Protein AF-A0AA41UBZ4-F1 (afdb_monomer_lite)

Foldseek 3Di:
DDPDDDPPPPPPVVLVVLLVVLLVVLVVVLVVVLVVVVVVVVVVCPPDDDDPVRVVVVVVVSVVVSVVCVVVPHPPCSVVSSVVVVVVVVVVVVVVPPDDPPPDDDD

Secondary structure (DSSP, 8-state):
---------SSHHHHHHHHHHHHHHHHHHHHHHHHHHHHHHHHTTTTS---HHHHHHHHHHHHHHHHHHHHTTTTS-HHHHHHHHHHHHHHHHHHTT----------

Sequence (107 aa):
MNVSGLSNTAAAPHTDKLRAQATELEGVFINTLLKEMFSSIKTDSASFGGGFGEETWRGMQSEQLADSIAQSGGLGLADQIMDGLLQIQEASRNTSQVQVPVNGAYR

Structure (mmCIF, N/CA/C/O backbone):
data_AF-A0AA41UBZ4-F1
#
_entry.id   AF-A0AA41UBZ4-F1
#
loop_
_atom_site.group_PDB
_atom_site.id
_atom_site.type_symbol
_atom_site.label_atom_id
_atom_site.label_alt_id
_atom_site.label_comp_id
_atom_site.label_asym_id
_atom_site.label_entity_id
_atom_site.label_seq_id
_atom_site.pdbx_PDB_ins_code
_atom_site.Cartn_x
_atom_site.Cartn_y
_atom_site.Cartn_z
_atom_site.occupancy
_atom_site.B_iso_or_equiv
_atom_site.auth_seq_id
_atom_site.auth_comp_id
_atom_site.auth_asym_id
_atom_site.auth_atom_id
_atom_site.pdbx_PDB_model_num
ATOM 1 N N . MET A 1 1 ? -47.698 -7.962 21.864 1.00 42.50 1 MET A N 1
ATOM 2 C CA . MET A 1 1 ? -46.226 -8.015 21.979 1.00 42.50 1 MET A CA 1
ATOM 3 C C . MET A 1 1 ? -45.658 -7.367 20.731 1.00 42.50 1 MET A C 1
ATOM 5 O O . MET A 1 1 ? -45.862 -7.906 19.656 1.00 42.50 1 MET A O 1
ATOM 9 N N . ASN A 1 2 ? -45.076 -6.175 20.856 1.00 42.00 2 ASN A N 1
ATOM 10 C CA . ASN A 1 2 ? -44.465 -5.454 19.742 1.00 42.00 2 ASN A CA 1
ATOM 11 C C . ASN A 1 2 ? -42.951 -5.418 19.981 1.00 42.00 2 ASN A C 1
ATOM 13 O O . ASN A 1 2 ? -42.509 -4.780 20.933 1.00 42.00 2 ASN A O 1
ATOM 17 N N . VAL A 1 3 ? -42.184 -6.139 19.164 1.00 61.22 3 VAL A N 1
ATOM 18 C CA . VAL A 1 3 ? -40.718 -6.064 19.130 1.00 61.22 3 VAL A CA 1
ATOM 19 C C . VAL A 1 3 ? -40.314 -5.071 18.040 1.00 61.22 3 VAL A C 1
ATOM 21 O O . VAL A 1 3 ? -39.949 -5.442 16.929 1.00 61.22 3 VAL A O 1
ATOM 24 N N . SER A 1 4 ? -40.445 -3.782 18.349 1.00 60.56 4 SER A N 1
ATOM 25 C CA . SER A 1 4 ? -39.859 -2.707 17.546 1.00 60.56 4 SER A CA 1
ATOM 26 C C . SER A 1 4 ? -38.366 -2.572 17.854 1.00 60.56 4 SER A C 1
ATOM 28 O O . SER A 1 4 ? -37.992 -2.495 19.022 1.00 60.56 4 SER A O 1
ATOM 30 N N . GLY A 1 5 ? -37.549 -2.425 16.808 1.00 53.25 5 GLY A N 1
ATOM 31 C CA . GLY A 1 5 ? -36.117 -2.107 16.886 1.00 53.25 5 GLY A CA 1
ATOM 32 C C . GLY A 1 5 ? -35.287 -3.367 17.114 1.00 53.25 5 GLY A C 1
ATOM 33 O O . GLY A 1 5 ? -35.489 -4.086 18.077 1.00 53.25 5 GLY A O 1
ATOM 34 N N . LEU A 1 6 ? -34.331 -3.724 16.268 1.00 47.00 6 LEU A N 1
ATOM 35 C CA . LEU A 1 6 ? -33.170 -2.918 15.924 1.00 47.00 6 LEU A CA 1
ATOM 36 C C . LEU A 1 6 ? -32.665 -3.376 14.549 1.00 47.00 6 LEU A C 1
ATOM 38 O O . LEU A 1 6 ? -31.970 -4.384 14.434 1.00 47.00 6 LEU A O 1
ATOM 42 N N . SER A 1 7 ? -33.000 -2.638 13.493 1.00 46.47 7 SER A N 1
ATOM 43 C CA . SER A 1 7 ? -32.239 -2.729 12.249 1.00 46.47 7 SER A CA 1
ATOM 44 C C . SER A 1 7 ? -30.830 -2.220 12.553 1.00 46.47 7 SER A C 1
ATOM 46 O O . SER A 1 7 ? -30.626 -1.029 12.785 1.00 46.47 7 SER A O 1
ATOM 48 N N . ASN A 1 8 ? -29.874 -3.143 12.630 1.00 52.62 8 ASN A N 1
ATOM 49 C CA . ASN A 1 8 ? -28.445 -2.888 12.780 1.00 52.62 8 ASN A CA 1
ATOM 50 C C . ASN A 1 8 ? -27.892 -2.195 11.518 1.00 52.62 8 ASN A C 1
ATOM 52 O O . ASN A 1 8 ? -27.192 -2.800 10.715 1.00 52.62 8 ASN A O 1
ATOM 56 N N . THR A 1 9 ? -28.241 -0.927 11.312 1.00 47.81 9 THR A N 1
ATOM 57 C CA . THR A 1 9 ? -27.804 -0.123 10.154 1.00 47.81 9 THR A CA 1
ATOM 58 C C . THR A 1 9 ? -26.572 0.738 10.485 1.00 47.81 9 THR A C 1
ATOM 60 O O . THR A 1 9 ? -26.073 1.468 9.637 1.00 47.81 9 THR A O 1
ATOM 63 N N . ALA A 1 10 ? -26.030 0.649 11.706 1.00 49.72 10 ALA A N 1
ATOM 64 C CA . ALA A 1 10 ? -24.875 1.444 12.140 1.00 49.72 10 ALA A CA 1
ATOM 65 C C . ALA A 1 10 ? -23.508 0.897 11.667 1.00 49.72 10 ALA A C 1
ATOM 67 O O . ALA A 1 10 ? -22.514 1.618 11.728 1.00 49.72 10 ALA A O 1
ATOM 68 N N . ALA A 1 11 ? -23.437 -0.349 11.185 1.00 53.78 11 ALA A N 1
ATOM 69 C CA . ALA A 1 11 ? -22.173 -0.990 10.798 1.00 53.78 11 ALA A CA 1
ATOM 70 C C . ALA A 1 11 ? -21.701 -0.656 9.364 1.00 53.78 11 ALA A C 1
ATOM 72 O O . ALA A 1 11 ? -20.500 -0.618 9.114 1.00 53.78 11 ALA A O 1
ATOM 73 N N . ALA A 1 12 ? -22.618 -0.354 8.438 1.00 53.25 12 ALA A N 1
ATOM 74 C CA . ALA A 1 12 ? -22.316 -0.202 7.009 1.00 53.25 12 ALA A CA 1
ATOM 75 C C . ALA A 1 12 ? -21.391 0.984 6.621 1.00 53.25 12 ALA A C 1
ATOM 77 O O . ALA A 1 12 ? -20.505 0.791 5.795 1.00 53.25 12 ALA A O 1
ATOM 78 N N . PRO A 1 13 ? -21.498 2.202 7.198 1.00 56.09 13 PRO A N 1
ATOM 79 C CA . PRO A 1 13 ? -20.645 3.320 6.769 1.00 56.09 13 PRO A CA 1
ATOM 80 C C . PRO A 1 13 ? -19.216 3.265 7.337 1.00 56.09 13 PRO A C 1
ATOM 82 O O . PRO A 1 13 ? -18.335 3.993 6.875 1.00 56.09 13 PRO A O 1
ATOM 85 N N . HIS A 1 14 ? -18.972 2.437 8.358 1.00 65.25 14 HIS A N 1
ATOM 86 C CA 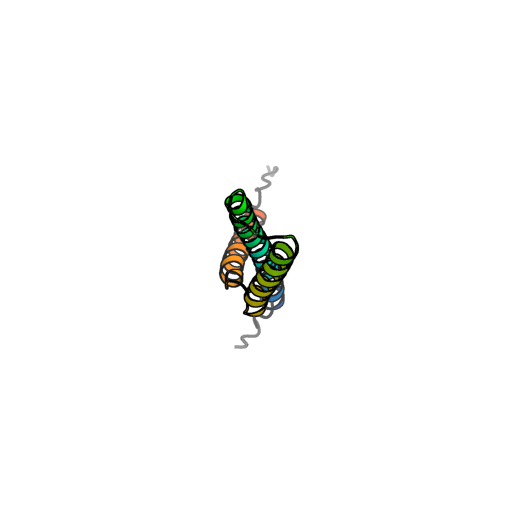. HIS A 1 14 ? -17.644 2.263 8.950 1.00 65.25 14 HIS A CA 1
ATOM 87 C C . HIS A 1 14 ? -16.806 1.227 8.198 1.00 65.25 14 HIS A C 1
ATOM 89 O O . HIS A 1 14 ? -15.597 1.414 8.066 1.00 65.25 14 HIS A O 1
ATOM 95 N N . THR A 1 15 ? -17.439 0.183 7.661 1.00 77.00 15 THR A N 1
ATOM 96 C CA . THR A 1 15 ? -16.765 -0.870 6.892 1.00 77.00 15 THR A CA 1
ATOM 97 C C . THR A 1 15 ? -16.208 -0.363 5.566 1.00 77.00 15 THR A C 1
ATOM 99 O O . THR A 1 15 ? -15.089 -0.723 5.215 1.00 77.00 15 THR A O 1
ATOM 102 N N . ASP A 1 16 ? -16.913 0.534 4.871 1.00 82.62 16 ASP A N 1
ATOM 103 C CA . ASP A 1 16 ? -16.437 1.081 3.590 1.00 82.62 16 ASP A CA 1
ATOM 104 C C . ASP A 1 16 ? -15.188 1.954 3.765 1.00 82.62 16 ASP A C 1
ATOM 106 O O . ASP A 1 16 ? -14.235 1.864 2.991 1.00 82.62 16 ASP A O 1
ATOM 110 N N . LYS A 1 17 ? -15.151 2.761 4.833 1.00 85.12 17 LYS A N 1
ATOM 111 C CA . LYS A 1 17 ? -13.976 3.577 5.176 1.00 85.12 17 LYS A CA 1
ATOM 112 C C . LYS A 1 17 ? -12.784 2.711 5.571 1.00 85.12 17 LYS A C 1
ATOM 114 O O . LYS A 1 17 ? -11.671 2.984 5.141 1.00 85.12 17 LYS A O 1
ATOM 119 N N . LEU A 1 18 ? -13.019 1.662 6.357 1.00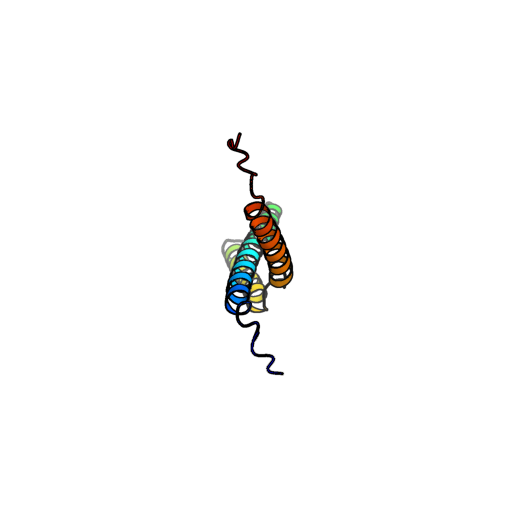 83.38 18 LEU A N 1
ATOM 120 C CA . LEU A 1 18 ? -11.984 0.703 6.742 1.00 83.38 18 LEU A CA 1
ATOM 121 C C . LEU A 1 18 ? -11.419 -0.048 5.534 1.00 83.38 18 LEU A C 1
ATOM 123 O O . LEU A 1 18 ? -10.205 -0.184 5.419 1.00 83.38 18 LEU A O 1
ATOM 127 N N . ARG A 1 19 ? -12.282 -0.472 4.605 1.00 86.00 19 ARG A N 1
ATOM 128 C CA . ARG A 1 19 ? -11.868 -1.104 3.348 1.00 86.00 19 ARG A CA 1
ATOM 129 C C . ARG A 1 19 ? -11.014 -0.163 2.499 1.00 86.00 19 ARG A C 1
ATOM 131 O O . ARG A 1 19 ? -9.984 -0.589 1.980 1.00 86.00 19 ARG A O 1
ATOM 138 N N . ALA A 1 20 ? -11.398 1.110 2.392 1.00 87.00 20 ALA A N 1
ATOM 139 C CA . ALA A 1 20 ? -10.600 2.114 1.692 1.00 87.00 20 ALA A CA 1
ATOM 140 C C . ALA A 1 20 ? -9.213 2.289 2.339 1.00 87.00 20 ALA A C 1
ATOM 142 O O . ALA A 1 20 ? -8.204 2.187 1.649 1.00 87.00 20 ALA A O 1
ATOM 143 N N . GLN A 1 21 ? -9.149 2.435 3.667 1.00 88.19 21 GLN A N 1
ATOM 144 C CA . GLN A 1 21 ? -7.880 2.550 4.400 1.00 88.19 21 GLN A CA 1
ATOM 145 C C . GLN A 1 21 ? -6.992 1.307 4.253 1.00 88.19 21 GLN A C 1
ATOM 147 O O . GLN A 1 21 ? -5.778 1.425 4.106 1.00 88.19 21 GLN A O 1
ATOM 152 N N . ALA A 1 22 ? -7.582 0.112 4.274 1.00 87.62 22 ALA A N 1
ATOM 153 C CA . ALA A 1 22 ? -6.843 -1.129 4.077 1.00 87.62 22 ALA A CA 1
ATOM 154 C C . ALA A 1 22 ? -6.276 -1.244 2.652 1.00 87.62 22 ALA A C 1
ATOM 156 O O . ALA A 1 22 ? -5.133 -1.662 2.480 1.00 87.62 22 ALA A O 1
ATOM 157 N N . THR A 1 23 ? -7.042 -0.805 1.648 1.00 86.69 23 THR A N 1
ATOM 158 C CA . THR A 1 23 ? -6.599 -0.742 0.244 1.00 86.69 23 THR A CA 1
ATOM 159 C C . THR A 1 23 ? -5.454 0.262 0.066 1.00 86.69 23 THR A C 1
ATOM 161 O O . THR A 1 23 ? -4.472 -0.020 -0.616 1.00 86.69 23 THR A O 1
ATOM 164 N N . GLU A 1 24 ? -5.531 1.425 0.719 1.00 87.88 24 GLU A N 1
ATOM 165 C CA . GLU A 1 24 ? -4.449 2.419 0.713 1.00 87.88 24 GLU A CA 1
ATOM 166 C C . GLU A 1 24 ? -3.161 1.869 1.346 1.00 87.88 24 GLU A C 1
ATOM 168 O O . GLU A 1 24 ? -2.074 2.030 0.785 1.00 87.88 24 GLU A O 1
ATOM 173 N N . LEU A 1 25 ? -3.272 1.179 2.487 1.00 89.25 25 LEU A N 1
ATOM 174 C CA . LEU A 1 25 ? -2.133 0.539 3.152 1.00 89.25 25 LEU A CA 1
ATOM 175 C C . LEU A 1 25 ? -1.505 -0.564 2.295 1.00 89.25 25 LEU A C 1
ATOM 177 O O . LEU A 1 25 ? -0.278 -0.645 2.208 1.00 89.25 25 LEU A O 1
ATOM 181 N N . GLU A 1 26 ? -2.327 -1.377 1.633 1.00 87.06 26 GLU A N 1
ATOM 182 C CA . GLU A 1 26 ? -1.851 -2.366 0.667 1.00 87.06 26 GLU A CA 1
ATOM 183 C C . GLU A 1 26 ? -1.076 -1.698 -0.480 1.00 87.06 26 GLU A C 1
ATOM 185 O O . GLU A 1 26 ? 0.012 -2.154 -0.830 1.00 87.06 26 GLU A O 1
ATOM 190 N N . GLY A 1 27 ? -1.562 -0.573 -1.014 1.00 86.06 27 GLY A N 1
ATOM 191 C CA . GLY A 1 27 ? -0.857 0.184 -2.052 1.00 86.06 27 GLY A CA 1
ATOM 192 C C . GLY A 1 27 ? 0.532 0.667 -1.613 1.00 86.06 27 GLY A C 1
ATOM 193 O O . GLY A 1 27 ? 1.506 0.546 -2.360 1.00 86.06 27 GLY A O 1
ATOM 194 N N . VAL A 1 28 ? 0.660 1.164 -0.378 1.00 87.44 28 VAL A N 1
ATOM 195 C CA . VAL A 1 28 ? 1.957 1.570 0.197 1.00 87.44 28 VAL A CA 1
ATOM 196 C C . VAL A 1 28 ? 2.894 0.372 0.363 1.00 87.44 28 VAL A C 1
ATOM 198 O O . VAL A 1 28 ? 4.091 0.471 0.067 1.00 87.44 28 VAL A O 1
ATOM 201 N N . PHE A 1 29 ? 2.363 -0.768 0.804 1.00 87.19 29 PHE A N 1
ATOM 202 C CA . PHE A 1 29 ? 3.130 -2.001 0.942 1.00 87.19 29 PHE A CA 1
ATOM 203 C C . PHE A 1 29 ? 3.658 -2.495 -0.408 1.00 87.19 29 PHE A C 1
ATOM 205 O O . PHE A 1 29 ? 4.862 -2.714 -0.546 1.00 87.19 29 PHE A O 1
ATOM 212 N N . ILE A 1 30 ? 2.792 -2.595 -1.421 1.00 86.25 30 ILE A N 1
ATOM 213 C CA . ILE A 1 30 ? 3.170 -3.019 -2.776 1.00 86.25 30 ILE A CA 1
ATOM 214 C C . ILE A 1 30 ? 4.241 -2.087 -3.348 1.00 86.25 30 ILE A C 1
ATOM 216 O O . ILE A 1 30 ? 5.249 -2.559 -3.864 1.00 86.25 30 ILE A O 1
ATOM 220 N N . ASN A 1 31 ? 4.083 -0.769 -3.196 1.00 84.56 31 ASN A N 1
ATOM 221 C CA . ASN A 1 31 ? 5.085 0.207 -3.630 1.00 84.56 31 ASN A CA 1
ATOM 222 C C . ASN A 1 31 ? 6.449 -0.039 -2.960 1.00 84.56 31 ASN A C 1
ATOM 224 O O . ASN A 1 31 ? 7.485 -0.035 -3.624 1.00 84.56 31 ASN A O 1
ATOM 228 N N . THR A 1 32 ? 6.453 -0.303 -1.654 1.00 86.25 32 THR A N 1
ATOM 229 C CA . THR A 1 32 ? 7.680 -0.602 -0.901 1.00 86.25 32 THR A CA 1
ATOM 230 C C . THR A 1 32 ? 8.331 -1.897 -1.391 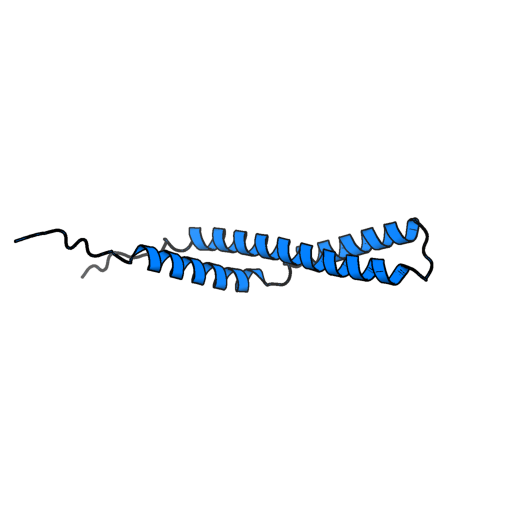1.00 86.25 32 THR A C 1
ATOM 232 O O . THR A 1 32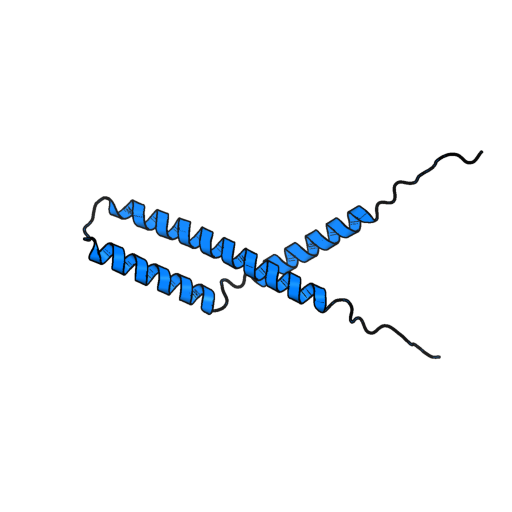 ? 9.530 -1.919 -1.653 1.00 86.25 32 THR A O 1
ATOM 235 N N . LEU A 1 33 ? 7.543 -2.951 -1.603 1.00 85.38 33 LEU A N 1
ATOM 236 C CA . LEU A 1 33 ? 8.029 -4.238 -2.098 1.00 85.38 33 LEU A CA 1
ATOM 237 C C . LEU A 1 33 ? 8.612 -4.130 -3.513 1.00 85.38 33 LEU A C 1
ATOM 239 O O . LEU A 1 33 ? 9.690 -4.657 -3.784 1.00 85.38 33 LEU A O 1
ATOM 243 N N . LEU A 1 34 ? 7.936 -3.402 -4.403 1.00 81.81 34 LEU A N 1
ATOM 244 C CA . LEU A 1 34 ? 8.415 -3.144 -5.759 1.00 81.81 34 LEU A CA 1
ATOM 245 C C . LEU A 1 34 ? 9.721 -2.346 -5.753 1.00 81.81 34 LEU A C 1
ATOM 247 O O . LEU A 1 34 ? 10.641 -2.679 -6.495 1.00 81.81 34 LEU A O 1
ATOM 251 N N . LYS A 1 35 ? 9.841 -1.330 -4.891 1.00 81.31 35 LYS A N 1
ATOM 252 C CA . LYS A 1 35 ? 11.087 -0.568 -4.727 1.00 81.31 35 LYS A CA 1
ATOM 253 C C . LYS A 1 35 ? 12.253 -1.455 -4.305 1.00 81.31 35 LYS A C 1
ATOM 255 O O . LYS A 1 35 ? 13.312 -1.361 -4.920 1.00 81.31 35 LYS A O 1
ATOM 260 N N . GLU A 1 36 ? 12.062 -2.321 -3.312 1.00 84.50 36 GLU A N 1
ATOM 261 C CA . GLU A 1 36 ? 13.103 -3.259 -2.868 1.00 84.50 36 GLU A CA 1
ATOM 262 C C . GLU A 1 36 ? 13.481 -4.252 -3.976 1.00 84.50 36 GLU A C 1
ATOM 264 O O . GLU A 1 36 ? 14.664 -4.467 -4.249 1.00 84.50 36 GLU A O 1
ATOM 269 N N . MET A 1 37 ? 12.490 -4.784 -4.696 1.00 79.00 37 MET A N 1
ATOM 270 C CA . MET A 1 37 ? 12.722 -5.674 -5.834 1.00 79.00 37 MET A CA 1
ATOM 271 C C . MET A 1 37 ? 13.533 -4.981 -6.943 1.00 79.00 37 MET A C 1
ATOM 273 O O . MET A 1 37 ? 14.530 -5.530 -7.414 1.00 79.00 37 MET A O 1
ATOM 277 N N . PHE A 1 38 ? 13.164 -3.757 -7.337 1.00 74.62 38 PHE A N 1
ATOM 278 C CA . PHE A 1 38 ? 13.895 -3.002 -8.362 1.00 74.62 38 PHE A CA 1
ATOM 279 C C . PHE A 1 38 ? 15.283 -2.556 -7.897 1.00 74.62 38 PHE A C 1
ATOM 281 O O . PHE A 1 38 ? 16.220 -2.564 -8.696 1.00 74.62 38 PHE A O 1
ATOM 288 N N . SER A 1 39 ? 15.445 -2.210 -6.619 1.00 74.06 39 SER A N 1
ATOM 289 C CA . SER A 1 39 ? 16.745 -1.887 -6.017 1.00 74.06 39 SER A CA 1
ATOM 290 C C . SER A 1 39 ? 17.707 -3.082 -6.074 1.00 74.06 39 SER A C 1
ATOM 292 O O . SER A 1 39 ? 18.864 -2.946 -6.485 1.00 74.06 39 SER A O 1
ATOM 294 N N . SER A 1 40 ? 17.207 -4.286 -5.771 1.00 68.56 40 SER A N 1
ATOM 295 C CA . SER A 1 40 ? 17.980 -5.526 -5.890 1.00 68.56 40 SER A CA 1
ATOM 296 C C . SER A 1 40 ? 18.410 -5.807 -7.334 1.00 68.56 40 SER A C 1
ATOM 298 O O . SER A 1 40 ? 19.553 -6.193 -7.562 1.00 68.56 40 SER A O 1
ATOM 300 N N . ILE A 1 41 ? 17.534 -5.575 -8.318 1.00 66.38 41 ILE A N 1
ATOM 301 C CA . ILE A 1 41 ? 17.837 -5.811 -9.742 1.00 66.38 41 ILE A CA 1
ATOM 302 C C . ILE A 1 41 ? 18.907 -4.836 -10.266 1.00 66.38 41 ILE A C 1
ATOM 304 O O . ILE A 1 41 ? 19.776 -5.229 -11.047 1.00 66.38 41 ILE A O 1
ATOM 308 N N . LYS A 1 42 ? 18.899 -3.571 -9.820 1.00 57.59 42 LYS A N 1
ATOM 309 C CA . LYS A 1 42 ? 19.909 -2.572 -10.225 1.00 57.59 42 LYS A CA 1
ATOM 310 C C . LYS A 1 42 ? 21.321 -2.909 -9.743 1.00 57.59 42 LYS A C 1
ATOM 312 O O . LYS A 1 42 ? 22.292 -2.512 -10.383 1.00 57.59 42 LYS A O 1
ATOM 317 N N . THR A 1 43 ? 21.446 -3.652 -8.646 1.00 51.59 43 THR A N 1
ATOM 318 C CA . THR A 1 43 ? 22.748 -3.942 -8.028 1.00 51.59 43 THR A CA 1
ATOM 319 C C . THR A 1 43 ? 23.505 -5.065 -8.753 1.00 51.59 43 THR A C 1
ATOM 321 O O . THR A 1 43 ? 24.732 -5.035 -8.809 1.00 51.59 43 THR A O 1
ATOM 324 N N . ASP A 1 44 ? 22.800 -5.989 -9.415 1.00 53.53 44 ASP A N 1
ATOM 325 C CA . ASP A 1 44 ? 23.405 -7.111 -10.161 1.00 53.53 44 ASP A CA 1
ATOM 326 C C . ASP A 1 44 ? 23.934 -6.713 -11.560 1.00 53.53 44 ASP A C 1
ATOM 328 O O . ASP A 1 44 ? 24.582 -7.490 -12.258 1.00 53.53 44 ASP A O 1
ATOM 332 N N . SER A 1 45 ? 23.691 -5.467 -11.985 1.00 53.22 45 SER A N 1
ATOM 333 C CA . SER A 1 45 ? 24.044 -4.971 -13.327 1.00 53.22 45 SER A CA 1
ATOM 334 C C . SER A 1 45 ? 25.462 -4.390 -13.424 1.00 53.22 45 SER A C 1
ATOM 336 O O . SER A 1 45 ? 25.877 -3.942 -14.491 1.00 53.22 45 SER A O 1
ATOM 338 N N . ALA A 1 46 ? 26.246 -4.417 -12.341 1.00 53.81 46 ALA A N 1
ATOM 339 C CA . ALA A 1 46 ? 27.598 -3.854 -12.317 1.00 53.81 46 ALA A CA 1
ATOM 340 C C . ALA A 1 46 ? 28.616 -4.599 -13.212 1.00 53.81 46 ALA A C 1
ATOM 342 O O . ALA A 1 46 ? 29.778 -4.200 -13.278 1.00 53.81 46 ALA A O 1
ATOM 343 N N . SER A 1 47 ? 28.235 -5.681 -13.904 1.00 56.69 47 SER A N 1
ATOM 344 C CA . SER A 1 47 ? 29.169 -6.438 -14.755 1.00 56.69 47 SER A CA 1
ATOM 345 C C . SER A 1 47 ? 28.630 -6.969 -16.083 1.00 56.69 47 SER A C 1
ATOM 347 O O . SER A 1 47 ? 29.395 -7.613 -16.800 1.00 56.69 47 SER A O 1
ATOM 349 N N . PHE A 1 48 ? 27.388 -6.685 -16.495 1.00 55.19 48 PHE A N 1
ATOM 350 C CA . PHE A 1 48 ? 26.929 -7.167 -17.804 1.00 55.19 48 PHE A CA 1
ATOM 351 C C . PHE A 1 48 ? 25.956 -6.212 -18.508 1.00 55.19 48 PHE A C 1
ATOM 353 O O . PHE A 1 48 ? 24.774 -6.168 -18.203 1.00 55.19 48 PHE A O 1
ATOM 360 N N . GLY A 1 49 ? 26.527 -5.450 -19.449 1.00 61.44 49 GLY A N 1
ATOM 361 C CA . GLY A 1 49 ? 25.958 -4.986 -20.720 1.00 61.44 49 GLY A CA 1
ATOM 362 C C . GLY A 1 49 ? 24.481 -4.596 -20.798 1.00 61.44 49 GLY A C 1
ATOM 363 O O . GLY A 1 49 ? 23.621 -5.463 -20.848 1.00 61.44 49 GLY A O 1
ATOM 364 N N . GLY A 1 50 ? 24.238 -3.299 -21.005 1.00 60.16 50 GLY A N 1
ATOM 365 C CA . GLY A 1 50 ? 22.963 -2.776 -21.494 1.00 60.16 50 GLY A CA 1
ATOM 366 C C . GLY A 1 50 ? 22.961 -1.251 -21.534 1.00 60.16 50 GLY A C 1
ATOM 367 O O . GLY A 1 50 ? 23.020 -0.610 -20.493 1.00 60.16 50 GLY A O 1
ATOM 368 N N . GLY A 1 51 ? 22.972 -0.640 -22.722 1.00 71.00 51 GLY A N 1
ATOM 369 C CA . GLY A 1 51 ? 22.996 0.826 -22.863 1.00 71.00 51 GLY A CA 1
ATOM 370 C C . GLY A 1 51 ? 21.722 1.513 -22.338 1.00 71.00 51 GLY A C 1
ATOM 371 O O . GLY A 1 51 ? 20.745 0.852 -22.005 1.00 71.00 51 GLY A O 1
ATOM 372 N N . PHE A 1 52 ? 21.689 2.853 -22.345 1.00 69.81 52 PHE A N 1
ATOM 373 C CA . PHE A 1 52 ? 20.558 3.687 -21.874 1.00 69.81 52 PHE A CA 1
ATOM 374 C C . PHE A 1 52 ? 19.162 3.231 -22.360 1.00 69.81 52 PHE A C 1
ATOM 376 O O . PHE A 1 52 ? 18.171 3.330 -21.634 1.00 69.81 52 PHE A O 1
ATOM 383 N N . GLY A 1 53 ? 19.074 2.695 -23.584 1.00 74.19 53 GLY A N 1
ATOM 384 C CA . GLY A 1 53 ? 17.825 2.160 -24.136 1.00 74.19 53 GLY A CA 1
ATOM 385 C C . GLY A 1 53 ? 17.313 0.904 -23.420 1.00 74.19 53 GLY A C 1
ATOM 386 O O . GLY A 1 53 ? 16.105 0.750 -23.261 1.00 74.19 53 GLY A O 1
ATOM 387 N N . GLU A 1 54 ? 18.206 0.036 -22.942 1.00 75.81 54 GLU A N 1
ATOM 388 C CA . GLU A 1 54 ? 17.829 -1.149 -22.171 1.00 75.81 54 GLU A CA 1
ATOM 389 C C . GLU A 1 54 ? 17.343 -0.769 -20.771 1.00 75.81 54 GLU A C 1
ATOM 391 O O . GLU A 1 54 ? 16.325 -1.290 -20.325 1.00 75.81 54 GLU A O 1
ATOM 396 N N . GLU A 1 55 ? 18.011 0.175 -20.102 1.00 74.38 55 GLU A N 1
ATOM 397 C CA . GLU A 1 55 ? 17.573 0.672 -18.792 1.00 74.38 55 GLU A CA 1
ATOM 398 C C . GLU A 1 55 ? 16.176 1.304 -18.877 1.00 74.38 55 GLU A C 1
ATOM 400 O O . GLU A 1 55 ? 15.302 1.005 -18.061 1.00 74.38 55 GLU A O 1
ATOM 405 N N . THR A 1 56 ? 15.930 2.098 -19.923 1.00 78.31 56 THR A N 1
ATOM 406 C CA . THR A 1 56 ? 14.616 2.703 -20.181 1.00 78.31 56 THR A CA 1
ATOM 407 C C . THR A 1 56 ? 13.548 1.638 -20.446 1.00 78.31 56 THR A C 1
ATOM 409 O O . THR A 1 56 ? 12.462 1.689 -19.868 1.00 78.31 56 THR A O 1
ATOM 412 N N . TRP A 1 57 ? 13.841 0.640 -21.286 1.00 81.62 57 TRP A N 1
ATOM 413 C CA . TRP A 1 57 ? 12.897 -0.441 -21.582 1.00 81.62 57 TRP A CA 1
ATOM 414 C C . TRP A 1 57 ? 12.600 -1.307 -20.353 1.00 81.62 57 TRP A C 1
ATOM 416 O O . TRP A 1 57 ? 11.442 -1.631 -20.094 1.00 81.62 57 TRP A O 1
ATOM 426 N N . ARG A 1 58 ? 13.620 -1.627 -19.548 1.00 79.50 58 ARG A N 1
ATOM 427 C CA . ARG A 1 58 ? 13.456 -2.343 -18.276 1.00 79.50 58 ARG A CA 1
ATOM 428 C C . ARG A 1 58 ? 12.616 -1.549 -17.283 1.00 79.50 58 ARG A C 1
ATOM 430 O O . ARG A 1 58 ? 11.786 -2.156 -16.612 1.00 79.50 58 ARG A O 1
ATOM 437 N N . GLY A 1 59 ? 12.792 -0.228 -17.216 1.00 80.06 59 GLY A N 1
ATOM 438 C CA . GLY A 1 59 ? 11.945 0.668 -16.427 1.00 80.06 59 GLY A CA 1
ATOM 439 C C . GLY A 1 59 ? 10.479 0.600 -16.854 1.00 80.06 59 GLY A C 1
ATOM 440 O O . GLY A 1 59 ? 9.620 0.307 -16.031 1.00 80.06 59 GLY A O 1
ATOM 441 N N . MET A 1 60 ? 10.198 0.734 -18.153 1.00 84.69 60 MET A N 1
ATOM 442 C CA . MET A 1 60 ? 8.825 0.640 -18.670 1.00 84.69 60 MET A CA 1
ATOM 443 C C . MET A 1 60 ? 8.188 -0.740 -18.433 1.00 84.69 60 MET A C 1
ATOM 445 O O . MET A 1 60 ? 7.032 -0.824 -18.031 1.00 84.69 60 MET A O 1
ATOM 449 N N . GLN A 1 61 ? 8.926 -1.834 -18.646 1.00 84.06 61 GLN A N 1
ATOM 450 C CA . GLN A 1 61 ? 8.444 -3.200 -18.375 1.00 84.06 61 GLN A CA 1
ATOM 451 C C . GLN A 1 61 ? 8.114 -3.406 -16.891 1.00 84.06 61 GLN A C 1
ATOM 453 O O . GLN A 1 61 ? 7.127 -4.048 -16.541 1.00 84.06 61 GLN A O 1
ATOM 458 N N . SER A 1 62 ? 8.960 -2.852 -16.029 1.00 79.75 62 SER A N 1
ATOM 459 C CA . SER A 1 62 ? 8.823 -2.886 -14.577 1.00 79.75 62 SER A CA 1
ATOM 460 C C . SER A 1 62 ? 7.582 -2.130 -14.102 1.00 79.75 62 SER A C 1
ATOM 462 O O . SER A 1 62 ? 6.814 -2.657 -13.300 1.00 79.75 62 SER A O 1
ATOM 464 N N . GLU A 1 63 ? 7.358 -0.931 -14.640 1.00 81.25 63 GLU A N 1
ATOM 465 C CA . GLU A 1 63 ? 6.162 -0.123 -14.384 1.00 81.25 63 GLU A CA 1
ATOM 466 C C . GLU A 1 63 ? 4.890 -0.833 -14.862 1.00 81.25 63 GLU A C 1
ATOM 468 O O . GLU A 1 63 ? 3.944 -0.966 -14.095 1.00 81.25 63 GLU A O 1
ATOM 473 N N . GLN A 1 64 ? 4.884 -1.389 -16.078 1.00 84.12 64 GLN A N 1
ATOM 474 C CA . GLN A 1 64 ? 3.728 -2.130 -16.600 1.00 84.12 64 GLN A CA 1
ATOM 475 C C . GLN A 1 64 ? 3.397 -3.379 -15.775 1.00 84.12 64 GLN A C 1
ATOM 477 O O . GLN A 1 64 ? 2.226 -3.689 -15.556 1.00 84.12 64 GLN A O 1
ATOM 482 N N . LEU A 1 65 ? 4.413 -4.097 -15.286 1.00 82.12 65 LEU A N 1
ATOM 483 C CA . LEU A 1 65 ? 4.206 -5.241 -14.401 1.00 82.12 65 LEU A CA 1
ATOM 484 C C . LEU A 1 65 ? 3.603 -4.805 -13.059 1.00 82.12 65 LEU A C 1
ATOM 486 O O . LEU A 1 65 ? 2.660 -5.433 -12.579 1.00 82.12 65 LEU A O 1
ATOM 490 N N . ALA A 1 66 ? 4.117 -3.722 -12.476 1.00 76.31 66 ALA A N 1
ATOM 491 C CA . ALA A 1 66 ? 3.589 -3.142 -11.246 1.00 76.31 66 ALA A CA 1
ATOM 492 C C . ALA A 1 66 ? 2.127 -2.693 -11.402 1.00 76.31 66 ALA A C 1
ATOM 494 O O . ALA A 1 66 ? 1.279 -3.053 -10.582 1.00 76.31 66 ALA A O 1
ATOM 495 N N . ASP A 1 67 ? 1.824 -1.970 -12.480 1.00 78.81 67 ASP A N 1
ATOM 496 C CA . ASP A 1 67 ? 0.477 -1.499 -12.796 1.00 78.81 67 ASP A CA 1
ATOM 497 C C . ASP A 1 67 ? -0.486 -2.665 -13.026 1.00 78.81 67 ASP A C 1
ATOM 499 O O . ASP A 1 67 ? -1.613 -2.640 -12.532 1.00 78.81 67 ASP A O 1
ATOM 503 N N . SER A 1 68 ? -0.041 -3.722 -13.713 1.00 81.69 68 SER A N 1
ATOM 504 C CA . SER A 1 68 ? -0.845 -4.930 -13.916 1.00 81.69 68 SER A CA 1
ATOM 505 C C . SER A 1 68 ? -1.187 -5.619 -12.595 1.00 81.69 68 SER A C 1
ATOM 507 O O . SER A 1 68 ? -2.322 -6.062 -12.431 1.00 81.69 68 SER A O 1
ATOM 509 N N . ILE A 1 69 ? -0.237 -5.709 -11.657 1.00 78.25 69 ILE A N 1
ATOM 510 C CA . ILE A 1 69 ? -0.461 -6.302 -10.328 1.00 78.25 69 ILE A CA 1
ATOM 511 C C . ILE A 1 69 ? -1.467 -5.457 -9.535 1.00 78.25 69 ILE A C 1
ATOM 513 O O . ILE A 1 69 ? -2.413 -5.991 -8.953 1.00 78.25 69 ILE A O 1
ATOM 517 N N . ALA A 1 70 ? -1.312 -4.131 -9.555 1.00 76.50 70 ALA A N 1
ATOM 518 C CA . ALA A 1 70 ? -2.232 -3.217 -8.886 1.00 76.50 70 ALA A CA 1
ATOM 519 C C . ALA A 1 70 ? -3.656 -3.303 -9.471 1.00 76.50 70 ALA A C 1
ATOM 521 O O . ALA A 1 70 ? -4.625 -3.439 -8.723 1.00 76.50 70 ALA A O 1
ATOM 522 N N . GLN A 1 71 ? -3.792 -3.291 -10.802 1.00 75.25 71 GLN A N 1
ATOM 523 C CA . GLN A 1 71 ? -5.086 -3.358 -11.495 1.00 75.25 71 GLN A CA 1
ATOM 524 C C . GLN A 1 71 ? -5.795 -4.706 -11.33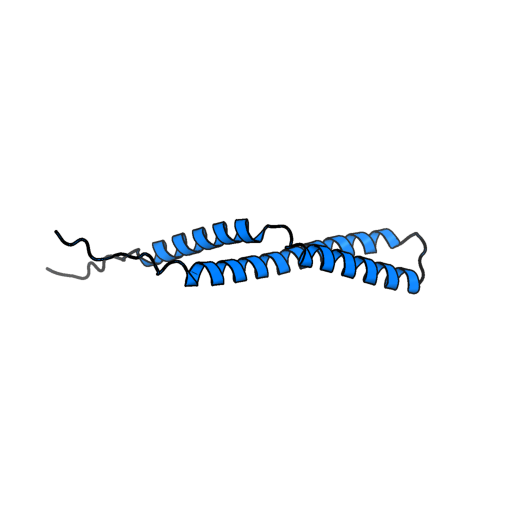2 1.00 75.25 71 GLN A C 1
ATOM 526 O O . GLN A 1 71 ? -7.024 -4.742 -11.338 1.00 75.25 71 GLN A O 1
ATOM 531 N N . SER A 1 72 ? -5.058 -5.806 -11.139 1.00 78.62 72 SER A N 1
ATOM 532 C CA . SER A 1 72 ? -5.654 -7.123 -10.875 1.00 78.62 72 SER A CA 1
ATOM 533 C C . SER A 1 72 ? -6.271 -7.278 -9.477 1.00 78.62 72 SER A C 1
ATOM 535 O O . SER A 1 72 ? -6.763 -8.355 -9.153 1.00 78.62 72 SER A O 1
ATOM 537 N N . GLY A 1 73 ? -6.292 -6.213 -8.667 1.00 70.25 73 GLY A N 1
ATOM 538 C CA . GLY A 1 73 ? -6.841 -6.229 -7.309 1.00 70.25 73 GLY A CA 1
ATOM 539 C C . GLY A 1 73 ? -5.778 -6.288 -6.211 1.00 70.25 73 GLY A C 1
ATOM 540 O O . GLY A 1 73 ? -6.088 -6.696 -5.095 1.00 70.25 73 GLY A O 1
ATOM 541 N N . GLY A 1 74 ? -4.538 -5.889 -6.513 1.00 77.38 74 GLY A N 1
ATOM 542 C CA . GLY A 1 74 ? -3.437 -5.913 -5.553 1.00 77.38 74 GLY A CA 1
ATOM 543 C C . GLY A 1 74 ? -2.985 -7.332 -5.206 1.00 77.38 74 GLY A C 1
ATOM 544 O O . GLY A 1 74 ? -3.031 -8.239 -6.035 1.00 77.38 74 GLY A O 1
ATOM 545 N N . LEU A 1 75 ? -2.513 -7.523 -3.974 1.00 82.69 75 LEU A N 1
ATOM 546 C CA . LEU A 1 75 ? -2.072 -8.821 -3.452 1.00 82.69 75 LEU A CA 1
ATOM 547 C C . LEU A 1 75 ? -3.179 -9.530 -2.651 1.00 82.69 75 LEU A C 1
ATOM 549 O O . LEU A 1 75 ? -2.966 -10.643 -2.169 1.00 82.69 75 LEU A O 1
ATOM 553 N N . GLY A 1 76 ? -4.347 -8.899 -2.489 1.00 83.38 76 GLY A N 1
ATOM 554 C CA . GLY A 1 76 ? -5.438 -9.394 -1.648 1.00 83.38 76 GLY A CA 1
ATOM 555 C C . GLY A 1 76 ? -5.156 -9.252 -0.148 1.00 83.38 76 GLY A C 1
ATOM 556 O O . GLY A 1 76 ? -5.736 -9.966 0.670 1.00 83.38 76 GLY A O 1
ATOM 557 N N . LEU A 1 77 ? -4.246 -8.355 0.237 1.00 85.38 77 LEU A N 1
ATOM 558 C CA . LEU A 1 77 ? -3.897 -8.100 1.635 1.00 85.38 77 LEU A CA 1
ATOM 559 C C . LEU A 1 77 ? -4.889 -7.159 2.319 1.00 85.38 77 LEU A C 1
ATOM 561 O O . LEU A 1 77 ? -4.962 -7.161 3.547 1.00 85.38 77 LEU A O 1
ATOM 565 N N . ALA A 1 78 ? -5.673 -6.390 1.558 1.00 85.88 78 ALA A N 1
ATOM 566 C CA . ALA A 1 78 ? -6.636 -5.445 2.114 1.00 85.88 78 ALA A CA 1
ATOM 567 C C . ALA A 1 78 ? -7.626 -6.099 3.098 1.00 85.88 78 ALA A C 1
ATOM 569 O O . ALA A 1 78 ? -7.895 -5.522 4.148 1.00 85.88 78 ALA A O 1
ATOM 570 N N . ASP A 1 79 ? -8.123 -7.310 2.829 1.00 84.81 79 ASP A N 1
ATOM 571 C CA . ASP A 1 79 ? -9.055 -7.980 3.750 1.00 84.81 79 ASP A CA 1
ATOM 572 C C . ASP A 1 79 ? -8.367 -8.372 5.077 1.00 84.81 79 ASP A C 1
ATOM 574 O O . ASP A 1 79 ? -8.913 -8.131 6.151 1.00 84.81 79 ASP A O 1
ATOM 578 N N . GLN A 1 80 ? -7.122 -8.862 5.028 1.00 86.00 80 GLN A N 1
ATOM 579 C CA . GLN A 1 80 ? -6.340 -9.190 6.233 1.00 86.00 80 GLN A CA 1
ATOM 580 C C . GLN A 1 80 ? -5.964 -7.936 7.041 1.00 86.00 80 GLN A C 1
ATOM 582 O O . GLN A 1 80 ? -5.999 -7.939 8.272 1.00 86.00 80 GLN A O 1
ATOM 587 N N . ILE A 1 81 ? -5.618 -6.842 6.355 1.00 86.25 81 ILE A N 1
ATOM 588 C CA . ILE A 1 81 ? -5.336 -5.546 6.986 1.00 86.25 81 ILE A CA 1
ATOM 589 C C . ILE A 1 81 ? -6.606 -4.997 7.646 1.00 86.25 81 ILE A C 1
ATOM 591 O O . ILE A 1 81 ? -6.541 -4.477 8.759 1.00 86.25 81 ILE A O 1
ATOM 595 N N . MET A 1 82 ? -7.764 -5.135 6.995 1.00 87.69 82 MET A N 1
ATOM 596 C CA . MET A 1 82 ? -9.053 -4.702 7.531 1.00 87.69 82 MET A CA 1
ATOM 597 C C . MET A 1 82 ? -9.391 -5.413 8.848 1.00 87.69 82 MET A C 1
ATOM 599 O O . MET A 1 82 ? -9.772 -4.736 9.804 1.00 87.69 82 MET A O 1
ATOM 603 N N . ASP A 1 83 ? -9.198 -6.733 8.930 1.00 86.44 83 ASP A N 1
ATOM 604 C CA . ASP A 1 83 ? -9.416 -7.505 10.163 1.00 86.44 83 ASP A CA 1
ATOM 605 C C . ASP A 1 83 ? -8.519 -7.008 11.311 1.00 86.44 83 ASP A C 1
ATOM 607 O O . ASP A 1 83 ? -8.982 -6.801 12.437 1.00 86.44 83 ASP A O 1
ATOM 611 N N . GLY A 1 84 ? -7.247 -6.718 11.017 1.00 85.00 84 GLY A N 1
ATOM 612 C CA . GLY A 1 84 ? -6.325 -6.122 11.986 1.00 85.00 84 GLY A CA 1
ATOM 613 C C . GLY A 1 84 ? -6.747 -4.717 12.435 1.00 85.00 84 GLY A C 1
ATOM 614 O O . GLY A 1 84 ? -6.717 -4.404 13.628 1.00 85.00 84 GLY A O 1
ATOM 615 N N . LEU A 1 85 ? -7.187 -3.865 11.504 1.00 84.94 85 LEU A N 1
ATOM 616 C CA . LEU A 1 85 ? -7.682 -2.519 11.814 1.00 84.94 85 LEU A CA 1
ATOM 617 C C . LEU A 1 85 ? -8.945 -2.560 12.686 1.00 84.94 85 LEU A C 1
ATOM 619 O O . LEU A 1 85 ? -9.073 -1.748 13.606 1.00 84.94 85 LEU A O 1
ATOM 623 N N . LEU A 1 86 ? -9.853 -3.507 12.434 1.00 86.56 86 LEU A N 1
ATOM 624 C CA . LEU A 1 86 ? -11.037 -3.740 13.262 1.00 86.56 86 LEU A CA 1
ATOM 625 C C . LEU A 1 86 ? -10.640 -4.117 14.692 1.00 86.56 86 LEU A C 1
ATOM 627 O O . LEU A 1 86 ? -11.105 -3.482 15.639 1.00 86.56 86 LEU A O 1
ATOM 631 N N . GLN A 1 87 ? -9.708 -5.058 14.854 1.00 86.25 87 GLN A N 1
ATOM 632 C CA . GLN A 1 87 ? -9.224 -5.479 16.169 1.00 86.25 87 GLN A CA 1
ATOM 633 C C . GLN A 1 87 ? -8.580 -4.321 16.954 1.00 86.25 87 GLN A C 1
ATOM 635 O O . GLN A 1 87 ? -8.825 -4.155 18.152 1.00 86.25 87 GLN A O 1
ATOM 640 N N . ILE A 1 88 ? -7.791 -3.473 16.284 1.00 85.81 88 ILE A N 1
ATOM 641 C CA . ILE A 1 88 ? -7.174 -2.285 16.896 1.00 85.81 88 ILE A CA 1
ATOM 642 C C . ILE A 1 88 ? -8.240 -1.262 17.310 1.00 85.81 88 ILE A C 1
ATOM 644 O O . ILE A 1 88 ? -8.151 -0.679 18.398 1.00 85.81 88 ILE A O 1
ATOM 648 N N . GLN A 1 89 ? -9.260 -1.039 16.475 1.00 82.56 89 GLN A N 1
ATOM 649 C CA . GLN A 1 89 ? -10.368 -0.141 16.812 1.00 82.56 89 GLN A CA 1
ATOM 650 C C . GLN A 1 89 ? -11.167 -0.650 18.014 1.00 82.56 89 GLN A C 1
ATOM 652 O O . GLN A 1 89 ? -11.523 0.142 18.889 1.00 82.56 89 GLN A O 1
ATOM 657 N N . GLU A 1 90 ? -11.426 -1.953 18.090 1.00 80.38 90 GLU A N 1
ATOM 658 C CA . GLU A 1 90 ? -12.109 -2.578 19.223 1.00 80.38 90 GLU A CA 1
ATOM 659 C C . GLU A 1 90 ? -11.297 -2.450 20.517 1.00 80.38 90 GLU A C 1
ATOM 661 O O . GLU A 1 90 ? -11.841 -2.018 21.536 1.00 80.38 90 GLU A O 1
ATOM 666 N N . ALA A 1 91 ? -9.987 -2.712 20.476 1.00 79.69 91 ALA A N 1
ATOM 667 C CA . ALA A 1 91 ? -9.090 -2.534 21.622 1.00 79.69 91 ALA A CA 1
ATOM 668 C C . ALA A 1 91 ? -9.021 -1.068 22.103 1.00 79.69 91 ALA A C 1
ATOM 670 O O . ALA A 1 91 ? -9.071 -0.784 23.306 1.00 79.69 91 ALA A O 1
ATOM 671 N N . SER A 1 92 ? -8.972 -0.119 21.165 1.00 76.44 92 SER A N 1
ATOM 672 C CA . SER A 1 92 ? -8.935 1.320 21.464 1.00 76.44 92 SER A CA 1
ATOM 673 C C . SER A 1 92 ? -10.249 1.817 22.078 1.00 76.44 92 SER A C 1
ATOM 675 O O . SER A 1 92 ? -10.244 2.592 23.039 1.00 76.44 92 SER A O 1
ATOM 677 N N . ARG A 1 93 ? -11.393 1.326 21.577 1.00 75.44 93 ARG A N 1
ATOM 678 C CA . ARG A 1 93 ? -12.715 1.6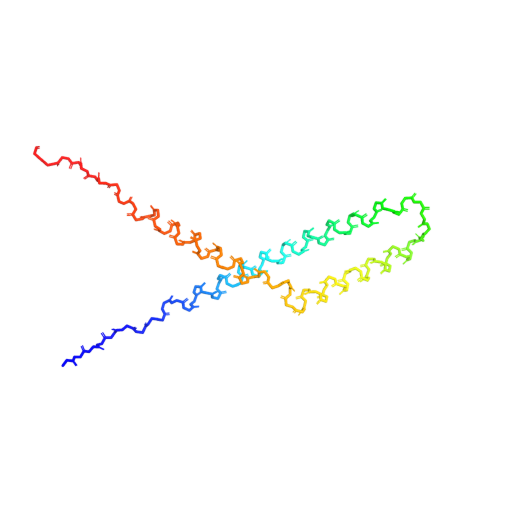01 22.162 1.00 75.44 93 ARG A CA 1
ATOM 679 C C . ARG A 1 93 ? -12.840 1.039 23.575 1.00 75.44 93 ARG A C 1
ATOM 681 O O . ARG A 1 93 ? -13.376 1.726 24.441 1.00 75.44 93 ARG A O 1
ATOM 688 N N . ASN A 1 94 ? -12.316 -0.161 23.821 1.00 64.88 94 ASN A N 1
ATOM 689 C CA . ASN A 1 94 ? -12.356 -0.793 25.143 1.00 64.88 94 ASN A CA 1
ATOM 690 C C . ASN A 1 94 ? -11.556 0.004 26.187 1.00 64.88 94 ASN A C 1
ATOM 692 O O . ASN A 1 94 ? -11.998 0.188 27.317 1.00 64.88 94 ASN A O 1
ATOM 696 N N . THR A 1 95 ? -10.417 0.571 25.784 1.00 60.09 95 THR A N 1
ATOM 697 C CA . THR A 1 95 ? -9.565 1.391 26.664 1.00 60.09 95 THR A CA 1
ATOM 698 C C . THR A 1 95 ? -10.253 2.699 27.087 1.00 60.09 95 THR A C 1
ATOM 700 O O . THR A 1 95 ? -10.055 3.173 28.202 1.00 60.09 95 THR A O 1
ATOM 703 N N . SER A 1 96 ? -11.134 3.251 26.245 1.00 57.53 96 SER A N 1
ATOM 704 C CA . SER A 1 96 ? -11.915 4.462 26.555 1.00 57.53 96 SER A CA 1
ATOM 705 C C . SER A 1 96 ? -13.080 4.223 27.530 1.00 57.53 96 SER A C 1
ATOM 707 O O . SER A 1 96 ? -13.645 5.184 28.045 1.00 57.53 96 SER A O 1
ATOM 709 N N . GLN A 1 97 ? -13.445 2.962 27.799 1.00 54.62 97 GLN A N 1
ATOM 710 C CA . GLN A 1 97 ? -14.479 2.594 28.777 1.00 54.62 97 GLN A CA 1
ATOM 711 C C . GLN A 1 97 ? -13.916 2.245 30.161 1.00 54.62 97 GLN A C 1
ATOM 713 O O . GLN A 1 97 ? -14.685 1.931 31.070 1.00 54.62 97 GLN A O 1
ATOM 718 N N . VAL A 1 98 ? -12.595 2.333 30.362 1.00 56.09 98 VAL A N 1
ATOM 719 C CA . VAL A 1 98 ? -11.992 2.198 31.694 1.00 56.09 98 VAL A CA 1
ATOM 720 C C . VAL A 1 98 ? -12.280 3.475 32.489 1.00 56.09 98 VAL A C 1
ATOM 722 O O . VAL A 1 98 ? -11.473 4.397 32.589 1.00 56.09 98 VAL A O 1
ATOM 725 N N . GLN A 1 99 ? -13.494 3.523 33.031 1.00 51.47 99 GLN A N 1
ATOM 726 C CA . GLN A 1 99 ? -13.957 4.470 34.028 1.00 51.47 99 GLN A CA 1
ATOM 727 C C . GLN A 1 99 ? -13.004 4.407 35.227 1.00 51.47 99 GLN A C 1
ATOM 729 O O . GLN A 1 99 ? -13.038 3.457 36.008 1.00 51.47 99 GLN A O 1
ATOM 734 N N . VAL A 1 100 ? -12.158 5.425 35.395 1.00 60.66 100 VAL A N 1
ATOM 735 C CA . VAL A 1 100 ? -11.476 5.650 36.672 1.00 60.66 100 VAL A CA 1
ATOM 736 C C . VAL A 1 100 ? -12.582 5.914 37.700 1.00 60.66 100 VAL A C 1
ATOM 738 O O . VAL A 1 100 ? -13.361 6.858 37.507 1.00 60.66 100 VAL A O 1
ATOM 741 N N . PRO A 1 101 ? -12.727 5.100 38.762 1.00 59.22 101 PRO A N 1
ATOM 742 C CA . PRO A 1 101 ? -13.660 5.426 39.823 1.00 59.22 101 PRO A CA 1
ATOM 743 C C . PRO A 1 101 ? -13.158 6.704 40.497 1.00 59.22 101 PRO A C 1
ATOM 745 O O . PRO A 1 101 ? -12.166 6.693 41.225 1.00 59.22 101 PRO A O 1
ATOM 748 N N . VAL A 1 102 ? -13.844 7.821 40.253 1.00 64.12 102 VAL A N 1
ATOM 749 C CA . VAL A 1 102 ? -13.726 9.017 41.090 1.00 64.12 102 VAL A CA 1
ATOM 750 C C . VAL A 1 102 ? -14.404 8.677 42.414 1.00 64.12 102 VAL A C 1
ATOM 752 O O . VAL A 1 102 ? -15.547 9.044 42.655 1.00 64.12 102 VAL A O 1
ATOM 755 N N . ASN A 1 103 ? -13.704 7.953 43.287 1.00 61.66 103 ASN A N 1
ATOM 756 C CA . ASN A 1 103 ? -14.043 7.930 44.707 1.00 61.66 103 ASN A CA 1
ATOM 757 C C . ASN A 1 103 ? -13.428 9.171 45.362 1.00 61.66 103 ASN A C 1
ATOM 759 O O . ASN A 1 103 ? -12.509 9.103 46.174 1.00 61.66 103 ASN A O 1
ATOM 763 N N . GLY A 1 104 ? -13.946 10.328 44.952 1.00 64.69 104 GLY A N 1
ATOM 764 C CA . GLY A 1 104 ? -13.877 11.556 45.722 1.00 64.69 104 GLY A CA 1
ATOM 765 C C . GLY A 1 104 ? -15.031 11.565 46.718 1.00 64.69 104 GLY A C 1
ATOM 766 O O . GLY A 1 104 ? -16.182 11.665 46.315 1.00 64.69 104 GLY A O 1
ATOM 767 N N . ALA A 1 105 ? -14.685 11.417 47.996 1.00 65.44 105 ALA A N 1
ATOM 768 C CA . ALA A 1 105 ? -15.411 11.862 49.184 1.00 65.44 105 ALA A CA 1
ATOM 769 C C . ALA A 1 105 ? -16.953 11.887 49.132 1.00 65.44 105 ALA A C 1
ATOM 771 O O . ALA A 1 105 ? -17.556 12.876 48.725 1.00 65.44 105 ALA A O 1
ATOM 772 N N . TYR A 1 106 ? -17.575 10.897 49.772 1.00 55.19 106 TYR A N 1
ATOM 773 C CA . TYR A 1 106 ? -18.728 11.174 50.625 1.00 55.19 106 TYR A CA 1
ATOM 774 C C . TYR A 1 106 ? -18.544 10.420 51.938 1.00 55.19 106 TYR A C 1
ATOM 776 O O . TYR A 1 106 ? -18.388 9.200 51.896 1.00 55.19 106 TYR A O 1
ATOM 784 N N . ARG A 1 107 ? -18.645 11.192 53.036 1.00 54.16 107 ARG A N 1
ATOM 785 C CA . ARG A 1 107 ? -18.518 10.909 54.486 1.00 54.16 107 ARG A CA 1
ATOM 786 C C . ARG A 1 107 ? -17.120 10.601 55.022 1.00 54.16 107 ARG A C 1
ATOM 788 O O . ARG A 1 107 ? -16.536 9.569 54.641 1.00 54.16 107 ARG A O 1
#

pLDDT: mean 72.63, std 13.45, range [42.0, 89.25]

Radius of gyration: 25.03 Å; chains: 1; bounding box: 75×21×79 Å

InterPro domains:
  IPR019301 Flagellar protein FlgJ, N-terminal [PF10135] (35-82)

Organism: NCBI:txid1335043